Protein AF-A0A2I0SZM0-F1 (afdb_monomer_lite)

Foldseek 3Di:
DKDKDFDDPPDDPVVQVVLVVVLVVQCVQDDLLRWHFPDDDDRMTITHDAPCPDPVVNPVVDDDDPVVVVVVVVSVVCSVPPDDPDDDDDDPPPRHD

Secondary structure (DSSP, 8-state):
-EEEEEPPTT--HHHHHHHHHHHHHHHH---SSSPPEEEEETTEEEEE--TT--HHHHTTTS---HHHHHHHHHHHHHHHSPPPS----PPPP----

Radius of gyration: 16.42 Å; chains: 1; bounding box: 26×38×44 Å

InterPro domains:
  IPR001245 Serine-threonine/tyrosine-protein kinase, catalytic domain [PF07714] (2-78)
  IPR011009 Protein kinase-like domain superfamily [SSF56112] (1-78)
  IPR051286 Janus Kinase (JAK) [PTHR45807] (1-78)

Structure (mmCIF, N/CA/C/O backbone):
data_AF-A0A2I0SZM0-F1
#
_entry.id   AF-A0A2I0SZM0-F1
#
loop_
_atom_site.group_PDB
_atom_site.id
_atom_site.type_symbol
_atom_site.label_atom_id
_atom_site.label_alt_id
_atom_site.label_comp_id
_atom_site.label_asym_id
_atom_site.label_entity_id
_atom_site.label_seq_id
_atom_site.pdbx_PDB_ins_code
_atom_site.Cartn_x
_atom_site.Cartn_y
_atom_site.Cartn_z
_atom_site.occupancy
_atom_site.B_iso_or_equiv
_atom_site.auth_seq_id
_atom_site.auth_comp_id
_atom_site.auth_asym_id
_atom_site.auth_atom_id
_atom_site.pdbx_PDB_model_num
ATOM 1 N N . MET A 1 1 ? -13.960 -4.048 -4.333 1.00 79.12 1 MET A N 1
ATOM 2 C CA . MET A 1 1 ? -13.180 -4.888 -3.391 1.00 79.12 1 MET A CA 1
ATOM 3 C C . MET A 1 1 ? -12.410 -3.989 -2.419 1.00 79.12 1 MET A C 1
ATOM 5 O O . MET A 1 1 ? -12.199 -2.820 -2.744 1.00 79.12 1 MET A O 1
ATOM 9 N N . VAL A 1 2 ? -12.061 -4.488 -1.225 1.00 89.44 2 VAL A N 1
ATOM 10 C CA . VAL A 1 2 ? -11.317 -3.753 -0.175 1.00 89.44 2 VAL A CA 1
ATOM 11 C C . VAL A 1 2 ? -10.224 -4.639 0.423 1.00 89.44 2 VAL A C 1
ATOM 13 O O . VAL A 1 2 ? -10.394 -5.857 0.473 1.00 89.44 2 VAL A O 1
ATOM 16 N N . ALA A 1 3 ? -9.121 -4.042 0.869 1.00 91.19 3 ALA A N 1
ATOM 17 C CA . ALA A 1 3 ? -8.107 -4.722 1.667 1.00 91.19 3 ALA A CA 1
ATOM 18 C C . ALA A 1 3 ? -8.307 -4.367 3.146 1.00 91.19 3 ALA A C 1
ATOM 20 O O . ALA A 1 3 ? -8.579 -3.214 3.482 1.00 91.19 3 ALA A O 1
ATOM 21 N N . VAL A 1 4 ? -8.196 -5.359 4.031 1.00 91.44 4 VAL A N 1
ATOM 22 C CA . VAL A 1 4 ? -8.380 -5.173 5.476 1.00 91.44 4 VAL A CA 1
ATOM 23 C C . VAL A 1 4 ? -7.128 -5.637 6.203 1.00 91.44 4 VAL A C 1
ATOM 25 O O . VAL A 1 4 ? -6.771 -6.814 6.147 1.00 91.44 4 VAL A O 1
ATOM 28 N N . LYS A 1 5 ? -6.472 -4.722 6.915 1.00 90.62 5 LYS A N 1
ATOM 29 C CA . LYS A 1 5 ? -5.327 -5.021 7.781 1.00 90.62 5 LYS A CA 1
ATOM 30 C C . LYS A 1 5 ? -5.802 -4.990 9.233 1.00 90.62 5 LYS A C 1
ATOM 32 O O . LYS A 1 5 ? -6.389 -4.005 9.664 1.00 90.62 5 LYS A O 1
ATOM 37 N N . SER A 1 6 ? -5.606 -6.079 9.976 1.00 88.81 6 SER A N 1
ATOM 38 C CA . SER A 1 6 ? -6.103 -6.225 11.355 1.00 88.81 6 SER A CA 1
ATOM 39 C C . SER A 1 6 ? -4.950 -6.440 12.329 1.00 88.81 6 SER A C 1
ATOM 41 O O . SER A 1 6 ? -4.048 -7.234 12.050 1.00 88.81 6 SER A O 1
ATOM 43 N N . LEU A 1 7 ? -4.996 -5.773 13.482 1.00 86.69 7 LEU A N 1
ATOM 44 C CA . LEU A 1 7 ? -4.052 -6.025 14.569 1.00 86.69 7 LEU A CA 1
ATOM 45 C C . LEU A 1 7 ? -4.358 -7.379 15.234 1.00 86.69 7 LEU A C 1
ATOM 47 O O . LEU A 1 7 ? -5.513 -7.666 15.550 1.00 86.69 7 LEU A O 1
ATOM 51 N N . LYS A 1 8 ? -3.335 -8.217 15.448 1.00 83.81 8 LYS A N 1
ATOM 52 C CA . LYS A 1 8 ? -3.500 -9.509 16.137 1.00 83.81 8 LYS A CA 1
ATOM 53 C C . LYS A 1 8 ? -3.856 -9.295 17.616 1.00 83.81 8 LYS A C 1
ATOM 55 O O . LYS A 1 8 ? -3.443 -8.320 18.238 1.00 83.81 8 LYS A O 1
ATOM 60 N N . SER A 1 9 ? -4.619 -10.220 18.193 1.00 73.62 9 SER A N 1
ATOM 61 C CA . SER A 1 9 ? -4.914 -10.228 19.630 1.00 73.62 9 SER A CA 1
ATOM 62 C C . SER A 1 9 ? -3.655 -10.541 20.448 1.00 73.62 9 SER A C 1
ATOM 64 O O . SER A 1 9 ? -2.845 -11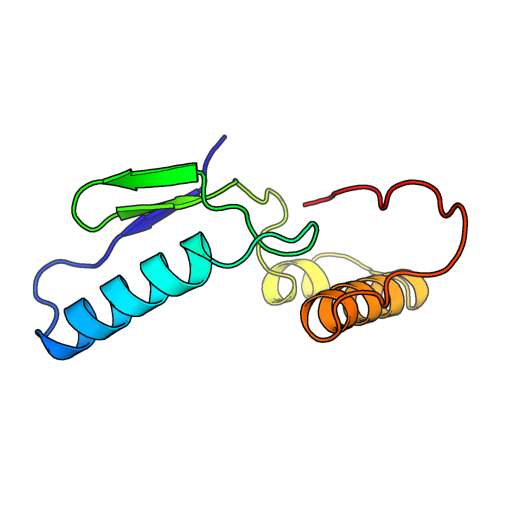.367 20.034 1.00 73.62 9 SER A O 1
ATOM 66 N N . GLY A 1 10 ? -3.504 -9.913 21.619 1.00 74.19 10 GLY A N 1
ATOM 67 C CA . GLY A 1 10 ? -2.360 -10.136 22.519 1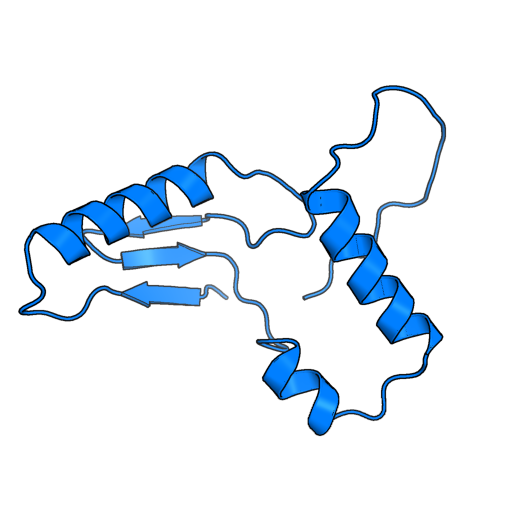.00 74.19 10 GLY A CA 1
ATOM 68 C C . GLY A 1 10 ? -1.143 -9.241 22.256 1.00 74.19 10 GLY A C 1
ATOM 69 O O . GLY A 1 10 ? -0.064 -9.492 22.784 1.00 74.19 10 GLY A O 1
ATOM 70 N N . CYS A 1 11 ? -1.293 -8.199 21.438 1.00 78.00 11 CYS A N 1
ATOM 71 C CA . CYS A 1 11 ? -0.228 -7.238 21.180 1.00 78.00 11 CYS A CA 1
ATOM 72 C C . CYS A 1 11 ? 0.011 -6.291 22.368 1.00 78.00 11 CYS A C 1
ATOM 74 O O . CYS A 1 11 ? -0.917 -5.922 23.087 1.00 78.00 11 CYS A O 1
ATOM 76 N N . SER A 1 12 ? 1.265 -5.863 22.549 1.00 86.38 12 SER A N 1
ATOM 77 C CA . SER A 1 12 ? 1.638 -4.899 23.586 1.00 86.38 12 SER A CA 1
ATOM 78 C C . SER A 1 12 ? 0.968 -3.536 23.364 1.00 86.38 12 SER A C 1
ATOM 80 O O . SER A 1 12 ? 0.650 -3.153 22.234 1.00 86.38 12 SER A O 1
ATOM 82 N N . GLN A 1 13 ? 0.798 -2.759 24.439 1.00 84.94 13 GLN A N 1
ATOM 83 C CA . GLN A 1 13 ? 0.258 -1.392 24.372 1.00 84.94 13 GLN A CA 1
ATOM 84 C C . GLN A 1 13 ? 1.039 -0.494 23.399 1.00 84.94 13 GLN A C 1
ATOM 86 O O . GLN A 1 13 ? 0.444 0.337 22.717 1.00 84.94 13 GLN A O 1
ATOM 91 N N . GLN A 1 14 ? 2.355 -0.697 23.288 1.00 88.31 14 GLN A N 1
ATOM 92 C CA . GLN A 1 14 ? 3.198 0.021 22.335 1.00 88.31 14 GLN A CA 1
ATOM 93 C C . GLN A 1 14 ? 2.814 -0.297 20.886 1.00 88.31 14 GLN A C 1
ATOM 95 O O . GLN A 1 14 ? 2.678 0.619 20.080 1.00 88.31 14 GLN A O 1
ATOM 100 N N . LEU A 1 15 ? 2.572 -1.571 20.560 1.00 86.69 15 LEU A N 1
ATOM 101 C CA . LEU A 1 15 ? 2.151 -1.958 19.215 1.00 86.69 15 LEU A CA 1
ATOM 102 C C . LEU A 1 15 ? 0.763 -1.393 18.885 1.00 86.69 15 LEU A C 1
ATOM 104 O O . LEU A 1 15 ? 0.533 -0.958 17.762 1.00 86.69 15 LEU A O 1
ATOM 108 N N . LEU A 1 16 ? -0.141 -1.340 19.869 1.00 87.50 16 LEU A N 1
ATOM 109 C CA . LEU A 1 16 ? -1.448 -0.698 19.712 1.00 87.50 16 LEU A CA 1
ATOM 110 C C . LEU A 1 16 ? -1.315 0.812 19.455 1.00 87.50 16 LEU A C 1
ATOM 112 O O . LEU A 1 16 ? -2.034 1.353 18.617 1.00 87.50 16 LEU A O 1
ATOM 116 N N . ALA A 1 17 ? -0.400 1.496 20.145 1.00 89.69 17 ALA A N 1
ATOM 117 C CA . ALA A 1 17 ? -0.125 2.912 19.914 1.00 89.69 17 ALA A CA 1
ATOM 118 C C . ALA A 1 17 ? 0.475 3.155 18.518 1.00 89.69 17 ALA A C 1
ATOM 120 O O . ALA A 1 17 ? 0.012 4.040 17.799 1.00 89.69 17 ALA A O 1
ATOM 121 N N . SER A 1 18 ? 1.446 2.335 18.100 1.00 90.56 18 SER A N 1
ATOM 122 C CA . SER A 1 18 ? 2.004 2.368 16.742 1.00 90.56 18 SER A CA 1
ATOM 123 C C . SER A 1 18 ? 0.941 2.091 15.680 1.00 90.56 18 SER A C 1
ATOM 125 O O . SER A 1 18 ? 0.910 2.780 14.667 1.00 90.56 18 SER A O 1
ATOM 127 N N . TRP A 1 19 ? 0.035 1.145 15.934 1.00 91.12 19 TRP A N 1
ATOM 128 C CA . TRP A 1 19 ? -1.075 0.818 15.042 1.00 91.12 19 TRP A CA 1
ATOM 129 C C . TRP A 1 19 ? -2.049 1.985 14.877 1.00 91.12 19 TRP A C 1
ATOM 131 O O . TRP A 1 19 ? -2.381 2.361 13.757 1.00 91.12 19 TRP A O 1
ATOM 141 N N . LYS A 1 20 ? -2.457 2.620 15.982 1.00 89.06 20 LYS A N 1
ATOM 142 C CA . LYS A 1 20 ? -3.283 3.836 15.929 1.00 89.06 20 LYS A CA 1
ATOM 143 C C . LYS A 1 20 ? -2.586 4.946 15.146 1.00 89.06 20 LYS A C 1
ATOM 145 O O . LYS A 1 20 ? -3.215 5.578 14.309 1.00 89.06 20 LYS A O 1
ATOM 150 N N . LYS A 1 21 ? -1.283 5.146 15.369 1.00 90.69 21 LYS A N 1
ATOM 151 C CA . LYS A 1 21 ? -0.493 6.133 14.624 1.00 90.69 21 LYS A CA 1
ATOM 152 C C . LYS A 1 21 ? -0.441 5.815 13.127 1.00 90.69 21 LYS A C 1
ATOM 154 O O . LYS A 1 21 ? -0.551 6.731 12.327 1.00 90.69 21 LYS A O 1
ATOM 159 N N . GLU A 1 22 ? -0.304 4.546 12.748 1.00 90.62 22 GLU A N 1
ATOM 160 C CA . GLU A 1 22 ? -0.330 4.111 11.345 1.00 90.62 22 GLU A CA 1
ATOM 161 C C . GLU A 1 22 ? -1.671 4.445 10.674 1.00 90.62 22 GLU A C 1
ATOM 163 O O . GLU A 1 22 ? -1.682 4.992 9.572 1.00 90.62 22 GLU A O 1
ATOM 168 N N . ILE A 1 23 ? -2.790 4.186 11.360 1.00 89.44 23 ILE A N 1
ATOM 169 C CA . ILE A 1 23 ? -4.127 4.536 10.863 1.00 89.44 23 ILE A CA 1
ATOM 170 C C . ILE A 1 23 ? -4.268 6.053 10.703 1.00 89.44 23 ILE A C 1
ATOM 172 O O . ILE A 1 23 ? -4.704 6.514 9.650 1.00 89.44 23 ILE A O 1
ATOM 176 N N . GLU A 1 24 ? -3.876 6.830 11.715 1.00 89.81 24 GLU A N 1
ATOM 177 C CA . GLU A 1 24 ? -3.954 8.294 11.663 1.00 89.81 24 GLU A CA 1
ATOM 178 C C . GLU A 1 24 ? -3.085 8.877 10.544 1.00 89.81 24 GLU A C 1
ATOM 180 O O . GLU A 1 24 ? -3.536 9.753 9.811 1.00 89.81 24 GLU A O 1
ATOM 185 N N . ILE A 1 25 ? -1.879 8.342 10.329 1.00 89.44 25 ILE A N 1
ATOM 186 C CA . ILE A 1 25 ? -1.042 8.736 9.191 1.00 89.44 25 ILE A CA 1
ATOM 187 C C . ILE A 1 25 ? -1.785 8.459 7.881 1.00 89.44 25 ILE A C 1
ATOM 189 O O . ILE A 1 25 ? -1.944 9.375 7.077 1.00 89.44 25 ILE A O 1
ATOM 193 N N . LEU A 1 26 ? -2.306 7.245 7.675 1.00 87.75 26 LEU A N 1
ATOM 194 C CA . LEU A 1 26 ? -2.979 6.901 6.418 1.00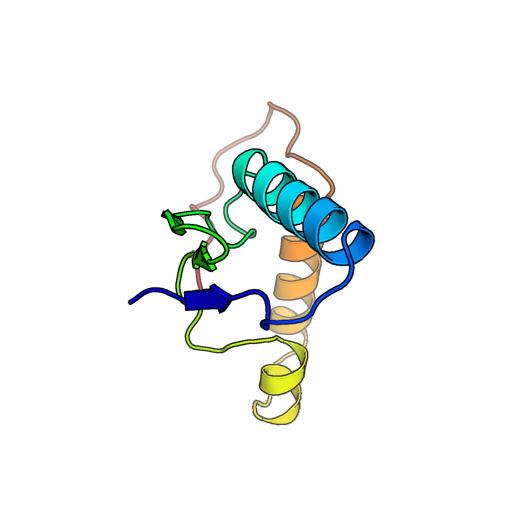 87.75 26 LEU A CA 1
ATOM 195 C C . LEU A 1 26 ? -4.245 7.738 6.177 1.00 87.75 26 LEU A C 1
ATOM 197 O O . LEU A 1 26 ? -4.546 8.068 5.035 1.00 87.75 26 LEU A O 1
ATOM 201 N N . LYS A 1 27 ? -4.954 8.139 7.238 1.00 86.81 27 LYS A N 1
ATOM 202 C CA . LYS A 1 27 ? -6.090 9.071 7.155 1.00 86.81 27 LYS A CA 1
ATOM 203 C C . LYS A 1 27 ? -5.700 10.469 6.684 1.00 86.81 27 LYS A C 1
ATOM 205 O O . LYS A 1 27 ? -6.552 11.162 6.142 1.00 86.81 27 LYS A O 1
ATOM 210 N N . THR A 1 28 ? -4.470 10.910 6.938 1.00 86.06 28 THR A N 1
ATOM 211 C CA . THR A 1 28 ? -3.984 12.239 6.514 1.00 86.06 28 THR A CA 1
ATOM 212 C C . THR A 1 28 ? -3.357 12.232 5.122 1.00 86.06 28 THR A C 1
ATOM 214 O O . THR A 1 28 ? -3.224 13.285 4.502 1.00 86.06 28 THR A O 1
ATOM 217 N N . LEU A 1 29 ? -2.990 11.055 4.615 1.00 83.56 29 LEU A N 1
ATOM 218 C CA . LEU A 1 29 ? -2.351 10.893 3.319 1.00 83.56 29 LEU A CA 1
ATOM 219 C C . LEU A 1 29 ? -3.402 10.730 2.216 1.00 83.56 29 LEU A C 1
ATOM 221 O O . LEU A 1 29 ? -4.040 9.687 2.089 1.00 83.56 29 LEU A O 1
ATOM 225 N N . TYR A 1 30 ? -3.531 11.751 1.371 1.00 81.38 30 TYR A N 1
ATOM 226 C CA . TYR A 1 30 ? -4.370 11.709 0.175 1.00 81.38 30 TYR A CA 1
ATOM 227 C C . TYR A 1 30 ? -3.508 11.949 -1.056 1.00 81.38 30 TYR A C 1
ATOM 229 O O . TYR A 1 30 ? -3.121 13.075 -1.350 1.00 81.38 30 TYR A O 1
ATOM 237 N N . HIS A 1 31 ? -3.214 10.875 -1.782 1.00 83.25 31 HIS A N 1
ATOM 238 C CA . HIS A 1 31 ? -2.488 10.936 -3.044 1.00 83.25 31 HIS A CA 1
ATOM 239 C C . HIS A 1 31 ? -3.049 9.896 -4.018 1.00 83.25 31 HIS A C 1
ATOM 241 O O . HIS A 1 31 ? -3.787 8.985 -3.631 1.00 83.25 31 HIS A O 1
ATOM 247 N N . GLU A 1 32 ? -2.732 10.034 -5.300 1.00 82.69 32 GLU A N 1
ATOM 248 C CA . GLU A 1 32 ? -3.103 9.042 -6.309 1.00 82.69 32 GLU A CA 1
ATOM 249 C C . GLU A 1 32 ? -2.308 7.742 -6.153 1.00 82.69 32 GLU A C 1
ATOM 251 O O . GLU A 1 32 ? -2.899 6.668 -6.170 1.00 82.69 32 GLU A O 1
ATOM 256 N N . ASN A 1 33 ? -1.004 7.865 -5.906 1.00 84.69 33 ASN A N 1
ATOM 257 C CA . ASN A 1 33 ? -0.066 6.748 -5.741 1.00 84.69 33 ASN A CA 1
ATOM 258 C C . ASN A 1 33 ? 0.021 6.203 -4.292 1.00 84.69 33 ASN A C 1
ATOM 260 O O . ASN A 1 33 ? 0.897 5.394 -3.995 1.00 84.69 33 ASN A O 1
ATOM 264 N N . ILE A 1 34 ? -0.842 6.654 -3.368 1.00 86.62 34 ILE A N 1
ATOM 265 C CA . ILE A 1 34 ? -0.945 6.100 -2.004 1.00 86.62 34 ILE A CA 1
ATOM 266 C C . ILE A 1 34 ? -2.277 5.369 -1.881 1.00 86.62 34 ILE A C 1
ATOM 268 O O . ILE A 1 34 ? -3.322 5.925 -2.221 1.00 86.62 34 ILE A O 1
ATOM 272 N N . VAL A 1 35 ? -2.235 4.159 -1.321 1.00 87.75 35 VAL A N 1
ATOM 273 C CA . VAL A 1 35 ? -3.436 3.379 -1.000 1.00 87.75 35 VAL A CA 1
ATOM 274 C C . VAL A 1 35 ? -4.414 4.185 -0.154 1.00 87.75 35 VAL A C 1
ATOM 276 O O . VAL A 1 35 ? -4.121 4.590 0.972 1.00 87.75 35 VAL A O 1
ATOM 279 N N . LYS A 1 36 ? -5.614 4.378 -0.691 1.00 88.06 36 LYS A N 1
ATOM 280 C CA . LYS A 1 36 ? -6.658 5.180 -0.063 1.00 88.06 36 LYS A CA 1
ATOM 281 C C . LYS A 1 36 ? -7.216 4.493 1.170 1.00 88.06 36 LYS A C 1
ATOM 283 O O . LYS A 1 36 ? -7.686 3.350 1.116 1.00 88.06 36 LYS A O 1
ATOM 288 N N . TYR A 1 37 ? -7.270 5.253 2.255 1.00 89.44 37 TYR A N 1
ATOM 289 C CA . TYR A 1 37 ? -8.086 4.925 3.411 1.00 89.44 37 TYR A CA 1
ATOM 290 C C . TYR A 1 37 ? -9.572 4.890 3.015 1.00 89.44 37 TYR A C 1
ATOM 292 O O . TYR A 1 37 ? -10.093 5.841 2.432 1.00 89.44 37 TYR A O 1
ATOM 300 N N . LYS A 1 38 ? -10.260 3.785 3.324 1.00 88.94 38 LYS A N 1
ATOM 301 C CA . LYS A 1 38 ? -11.707 3.618 3.092 1.00 88.94 38 LYS A CA 1
ATOM 302 C C . LYS A 1 38 ? -12.517 3.557 4.384 1.00 88.94 38 LYS A C 1
ATOM 304 O O . LYS A 1 38 ? -13.724 3.772 4.345 1.00 88.94 38 LYS A O 1
ATOM 309 N N . GLY A 1 39 ? -11.883 3.254 5.512 1.00 89.31 39 GLY A N 1
ATOM 310 C CA . GLY A 1 39 ? -12.545 3.209 6.809 1.00 89.31 39 GLY A CA 1
ATOM 311 C C . GLY A 1 39 ? -11.732 2.469 7.863 1.00 89.31 39 GLY A C 1
ATOM 312 O O . GLY A 1 39 ? -10.678 1.897 7.591 1.00 89.31 39 GLY A O 1
ATOM 313 N N . GLU A 1 40 ? -12.261 2.440 9.076 1.00 88.75 40 GLU A N 1
ATOM 314 C CA . GLU A 1 40 ? -11.701 1.687 10.191 1.00 88.75 40 GLU A CA 1
ATOM 315 C C . GLU A 1 40 ? -12.828 1.014 10.974 1.00 88.75 40 GLU A C 1
ATOM 317 O O . GLU A 1 40 ? -13.955 1.511 11.028 1.00 88.75 40 GLU A O 1
ATOM 322 N N . LYS A 1 41 ? -12.533 -0.134 11.584 1.00 85.38 41 LYS A N 1
ATOM 323 C CA . LYS A 1 41 ? -13.460 -0.817 12.489 1.00 85.38 41 LYS A CA 1
ATOM 324 C C . LYS A 1 41 ? -12.694 -1.430 13.649 1.00 85.38 41 LYS A C 1
ATOM 326 O O . LYS A 1 41 ? -11.969 -2.402 13.463 1.00 85.38 41 LYS A O 1
ATOM 331 N N . ILE A 1 42 ? -12.891 -0.904 14.858 1.00 83.12 42 ILE A N 1
ATOM 332 C CA . ILE A 1 42 ? -12.245 -1.368 16.100 1.00 83.12 42 ILE A CA 1
ATOM 333 C C . ILE A 1 42 ? -10.706 -1.279 16.023 1.00 83.12 42 ILE A C 1
ATOM 335 O O . ILE A 1 42 ? -10.130 -0.275 16.422 1.00 83.12 42 ILE A O 1
ATOM 339 N N . VAL A 1 43 ? -10.042 -2.322 15.514 1.00 83.25 43 VAL A N 1
ATOM 340 C CA . VAL A 1 43 ? -8.582 -2.421 15.297 1.00 83.25 43 VAL A CA 1
ATOM 341 C C . VAL A 1 43 ? -8.249 -2.858 13.865 1.00 83.25 43 VAL A C 1
ATOM 343 O O . VAL A 1 43 ? -7.163 -3.367 13.590 1.00 83.25 43 VAL A O 1
ATOM 346 N N . GLN A 1 44 ? -9.199 -2.689 12.950 1.00 87.81 44 GLN A N 1
ATOM 347 C CA . GLN A 1 44 ? -9.076 -3.036 11.543 1.00 87.81 44 GLN A CA 1
ATOM 348 C C . GLN A 1 44 ? -8.987 -1.765 10.706 1.00 87.81 44 GLN A C 1
ATOM 350 O O . GLN A 1 44 ? -9.822 -0.872 10.838 1.00 87.81 44 GLN A O 1
ATOM 355 N N . LEU A 1 45 ? -7.997 -1.722 9.826 1.00 90.19 45 LEU A N 1
ATOM 356 C CA . LEU A 1 45 ? -7.786 -0.686 8.830 1.00 90.19 45 LEU A CA 1
ATOM 357 C C . LEU A 1 45 ? -8.332 -1.182 7.493 1.00 90.19 45 LEU A C 1
ATOM 359 O O . LEU A 1 45 ? -7.893 -2.220 6.993 1.00 90.19 45 LEU A O 1
ATOM 363 N N . ILE A 1 46 ? -9.299 -0.458 6.934 1.00 91.44 46 ILE A N 1
ATOM 364 C CA . ILE A 1 46 ? -9.924 -0.759 5.647 1.00 91.44 46 ILE A CA 1
ATOM 365 C C . ILE A 1 46 ? -9.357 0.212 4.618 1.00 91.44 46 ILE A C 1
ATOM 367 O O . ILE A 1 46 ? -9.478 1.431 4.745 1.00 91.44 46 ILE A O 1
ATOM 371 N N . MET A 1 47 ? -8.765 -0.342 3.572 1.00 92.88 47 MET A N 1
ATOM 372 C CA . MET A 1 47 ? -8.142 0.412 2.493 1.00 92.88 47 MET A CA 1
ATOM 373 C C . MET A 1 47 ? -8.603 -0.109 1.134 1.00 92.88 47 MET A C 1
ATOM 375 O O . MET A 1 47 ? -9.286 -1.139 1.025 1.00 92.88 47 MET A O 1
ATOM 379 N N . GLU A 1 48 ? -8.291 0.632 0.077 1.00 89.69 48 GLU A N 1
ATOM 380 C CA . GLU A 1 48 ? -8.542 0.140 -1.270 1.00 89.69 48 GLU A CA 1
ATOM 381 C C . GLU A 1 48 ? -7.786 -1.162 -1.553 1.00 89.69 48 GLU A C 1
ATOM 383 O O . GLU A 1 48 ? -6.737 -1.444 -0.975 1.00 89.69 48 GLU A O 1
ATOM 388 N N . TYR A 1 49 ? -8.394 -2.008 -2.381 1.00 88.25 49 TYR A N 1
ATOM 389 C CA . TYR A 1 49 ? -7.790 -3.273 -2.762 1.00 88.25 49 TYR A CA 1
ATOM 390 C C . TYR A 1 49 ? -6.959 -3.075 -4.020 1.00 88.25 49 TYR A C 1
ATOM 392 O O . TYR A 1 49 ? -7.500 -2.641 -5.031 1.00 88.25 49 TYR A O 1
ATOM 400 N N . VAL A 1 50 ? -5.695 -3.469 -3.921 1.00 88.69 50 VAL A N 1
ATOM 401 C CA . VAL A 1 50 ? -4.678 -3.395 -4.965 1.00 88.69 50 VAL A CA 1
ATOM 402 C C . VAL A 1 50 ? -4.470 -4.821 -5.502 1.00 88.69 50 VAL A C 1
ATOM 404 O O . VAL A 1 50 ? -3.875 -5.647 -4.802 1.00 88.69 50 VAL A O 1
ATOM 407 N N . PRO A 1 51 ? -4.978 -5.172 -6.697 1.00 83.69 51 PRO A N 1
ATOM 408 C CA . PRO A 1 51 ? -5.068 -6.549 -7.177 1.00 83.69 51 PRO A CA 1
ATOM 409 C C . PRO A 1 51 ? -3.708 -7.166 -7.508 1.00 83.69 51 PRO A C 1
ATOM 411 O O . PRO A 1 51 ? -3.530 -8.366 -7.313 1.00 83.69 51 PRO A O 1
ATOM 414 N N . LEU A 1 52 ? -2.736 -6.367 -7.962 1.00 83.94 52 LEU A N 1
ATOM 415 C CA . LEU A 1 52 ? -1.389 -6.868 -8.270 1.00 83.94 52 LEU A CA 1
ATOM 416 C C . LEU A 1 52 ? -0.462 -6.907 -7.043 1.00 83.94 52 LEU A C 1
ATOM 418 O O . LEU A 1 52 ? 0.677 -7.360 -7.142 1.00 83.94 52 LEU A O 1
ATOM 422 N N . GLY A 1 53 ? -0.967 -6.516 -5.870 1.00 87.88 53 GLY A N 1
ATOM 423 C CA . GLY A 1 53 ? -0.258 -6.645 -4.604 1.00 87.88 53 GLY A CA 1
ATOM 424 C C . GLY A 1 53 ? 0.993 -5.772 -4.519 1.00 87.88 53 GLY A C 1
ATOM 425 O O . GLY A 1 53 ? 1.007 -4.630 -4.971 1.00 87.88 53 GLY A O 1
ATOM 426 N N . SER A 1 54 ? 2.037 -6.289 -3.866 1.00 88.44 54 SER A N 1
ATOM 427 C CA . SER A 1 54 ? 3.277 -5.543 -3.658 1.00 88.44 54 SER A CA 1
ATOM 428 C C . SER A 1 54 ? 4.189 -5.622 -4.884 1.00 88.44 54 SER A C 1
ATOM 430 O O . SER A 1 54 ? 4.330 -6.685 -5.489 1.00 88.44 54 SER A O 1
ATOM 432 N N . LEU A 1 55 ? 4.900 -4.531 -5.199 1.00 87.62 55 LEU A N 1
ATOM 433 C CA . LEU A 1 55 ? 5.927 -4.536 -6.252 1.00 87.62 55 LEU A CA 1
ATOM 434 C C . LEU A 1 55 ? 6.983 -5.628 -6.021 1.00 87.62 55 LEU A C 1
ATOM 436 O O . LEU A 1 55 ? 7.452 -6.240 -6.976 1.00 87.62 55 LEU A O 1
ATOM 440 N N . ARG A 1 56 ? 7.312 -5.931 -4.758 1.00 87.12 56 ARG A N 1
ATOM 441 C CA . ARG A 1 56 ? 8.260 -6.996 -4.401 1.00 87.12 56 ARG A CA 1
ATOM 442 C C . ARG A 1 56 ? 7.805 -8.374 -4.880 1.00 87.12 56 ARG A C 1
ATOM 444 O O . ARG A 1 56 ? 8.645 -9.174 -5.271 1.00 87.12 56 ARG A O 1
ATOM 451 N N . ASP A 1 57 ? 6.504 -8.647 -4.845 1.00 88.00 57 ASP A N 1
ATOM 452 C CA . ASP A 1 57 ? 5.951 -9.926 -5.295 1.00 88.00 57 ASP A CA 1
ATOM 453 C C . ASP A 1 57 ? 5.591 -9.905 -6.788 1.00 88.00 57 ASP A C 1
ATOM 455 O O . ASP A 1 57 ? 5.561 -10.963 -7.417 1.00 88.00 57 ASP A O 1
ATOM 459 N N . TYR A 1 58 ? 5.320 -8.721 -7.346 1.00 87.56 58 TYR A N 1
ATOM 460 C CA . TYR A 1 58 ? 4.964 -8.517 -8.750 1.00 87.56 58 TYR A CA 1
ATOM 461 C C . TYR A 1 58 ? 6.184 -8.586 -9.681 1.00 87.56 58 TYR A C 1
ATOM 463 O O . TYR A 1 58 ? 6.168 -9.325 -10.663 1.00 87.56 58 TYR A O 1
ATOM 471 N N . LEU A 1 59 ? 7.268 -7.873 -9.356 1.00 87.94 59 LEU A N 1
ATOM 472 C CA . LEU A 1 59 ? 8.457 -7.762 -10.213 1.00 87.94 59 LEU A CA 1
ATOM 473 C C . LEU A 1 59 ? 9.119 -9.113 -10.548 1.00 87.94 59 LEU A C 1
ATOM 475 O O . LEU A 1 59 ? 9.474 -9.306 -11.705 1.00 87.94 59 LEU A O 1
ATOM 479 N N . PRO A 1 60 ? 9.267 -10.080 -9.620 1.00 87.00 60 PRO A N 1
ATOM 480 C CA . PRO A 1 60 ? 9.870 -11.374 -9.952 1.00 87.00 60 PRO A CA 1
ATOM 481 C C . PRO A 1 60 ? 8.965 -12.272 -10.806 1.00 87.00 60 PRO A C 1
ATOM 483 O O . PRO A 1 60 ? 9.448 -13.221 -11.417 1.00 87.00 60 PRO A O 1
ATOM 486 N N . LYS A 1 61 ? 7.648 -12.020 -10.813 1.00 88.88 61 LYS A N 1
ATOM 487 C CA . LYS A 1 61 ? 6.648 -12.845 -11.513 1.00 88.88 61 LYS A CA 1
ATOM 488 C C . LYS A 1 61 ? 6.324 -12.332 -12.914 1.00 88.88 61 LYS A C 1
ATOM 490 O O . LYS A 1 61 ? 5.729 -13.064 -13.701 1.00 88.88 61 LYS A O 1
ATOM 495 N N . HIS A 1 62 ? 6.702 -11.095 -13.224 1.00 85.56 62 HIS A N 1
ATOM 496 C CA . HIS A 1 62 ? 6.393 -10.435 -14.485 1.00 85.56 62 HIS A CA 1
ATOM 497 C C . HIS A 1 62 ? 7.663 -9.865 -15.117 1.00 85.56 62 HIS A C 1
ATOM 499 O O . HIS A 1 62 ? 8.446 -9.188 -14.462 1.00 85.56 62 HIS A O 1
ATOM 505 N N . ASN A 1 63 ? 7.854 -10.093 -16.417 1.00 83.81 63 ASN A N 1
ATOM 506 C CA . ASN A 1 63 ? 8.928 -9.440 -17.164 1.00 83.81 63 ASN A CA 1
ATOM 507 C C . ASN A 1 63 ? 8.546 -7.980 -17.430 1.00 83.81 63 ASN A C 1
ATOM 509 O O . ASN A 1 63 ? 7.826 -7.673 -18.380 1.00 83.81 63 ASN A O 1
ATOM 513 N N . VAL A 1 64 ? 9.010 -7.086 -16.559 1.00 88.50 64 VAL A N 1
ATOM 514 C CA . VAL A 1 64 ? 8.738 -5.649 -16.620 1.00 88.50 64 VAL A CA 1
ATOM 515 C C . VAL A 1 64 ? 9.869 -4.942 -17.373 1.00 88.50 64 VAL A C 1
ATOM 517 O O . VAL A 1 64 ? 11.044 -5.153 -17.080 1.00 88.50 64 VAL A O 1
ATOM 520 N N . SER A 1 65 ? 9.534 -4.106 -18.361 1.00 90.50 65 SER A N 1
ATOM 521 C CA . SER A 1 65 ? 10.537 -3.341 -19.112 1.00 90.50 65 SER A CA 1
ATOM 522 C C . SER A 1 65 ? 11.133 -2.204 -18.275 1.00 90.50 65 SER A C 1
ATOM 524 O O . SER A 1 65 ? 10.504 -1.713 -17.338 1.00 90.50 65 SER A O 1
ATOM 526 N N . LEU A 1 66 ? 12.325 -1.723 -18.651 1.00 90.69 66 LEU A N 1
ATOM 527 C CA . LEU A 1 66 ? 12.980 -0.599 -17.969 1.00 90.69 66 LEU A CA 1
ATOM 528 C C . LEU A 1 66 ? 12.074 0.640 -17.875 1.00 90.69 66 LEU A C 1
ATOM 530 O O . LEU A 1 66 ? 12.033 1.287 -16.835 1.00 90.69 66 LEU A O 1
ATOM 534 N N . ALA A 1 67 ? 11.300 0.931 -18.926 1.00 90.00 67 ALA A N 1
ATOM 535 C CA . ALA A 1 67 ? 10.352 2.045 -18.936 1.00 90.00 67 ALA A CA 1
ATOM 536 C C . ALA A 1 67 ? 9.305 1.939 -17.811 1.00 90.00 67 ALA A C 1
ATOM 538 O O . ALA A 1 67 ? 9.019 2.924 -17.140 1.00 90.00 67 ALA A O 1
ATOM 539 N N . HIS A 1 68 ? 8.782 0.738 -17.553 1.00 88.31 68 HIS A N 1
ATOM 540 C CA . HIS A 1 68 ? 7.825 0.516 -16.468 1.00 88.31 68 HIS A CA 1
ATOM 541 C C . HIS A 1 68 ? 8.481 0.597 -15.083 1.00 88.31 68 HIS A C 1
ATOM 543 O O . HIS A 1 68 ? 7.867 1.097 -14.147 1.00 88.31 68 HIS A O 1
ATOM 549 N N . ILE A 1 69 ? 9.735 0.154 -14.941 1.00 89.38 69 ILE A N 1
ATOM 550 C CA . ILE A 1 69 ? 10.484 0.309 -13.682 1.00 89.38 69 ILE A CA 1
ATOM 551 C C . ILE A 1 69 ? 10.691 1.796 -13.363 1.00 89.38 69 ILE A C 1
ATOM 553 O O . ILE A 1 69 ? 10.487 2.215 -12.224 1.00 89.38 69 ILE A O 1
ATOM 557 N N . LEU A 1 70 ? 11.059 2.595 -14.369 1.00 91.19 70 LEU A N 1
ATOM 558 C CA . LEU A 1 70 ? 11.207 4.044 -14.226 1.00 91.19 70 LEU A CA 1
ATOM 559 C C . LEU A 1 70 ? 9.875 4.719 -13.883 1.00 91.19 70 LEU A C 1
ATOM 561 O O . LEU A 1 70 ? 9.856 5.593 -13.022 1.00 91.19 70 LEU A O 1
ATOM 565 N N . LEU A 1 71 ? 8.768 4.269 -14.482 1.00 89.00 71 LEU A N 1
ATOM 566 C CA . LEU A 1 71 ? 7.429 4.749 -14.141 1.00 89.00 71 LEU A CA 1
ATOM 567 C C . LEU A 1 71 ? 7.095 4.488 -12.663 1.00 89.00 71 LEU A C 1
ATOM 569 O O . LEU A 1 71 ? 6.683 5.410 -11.962 1.00 89.00 71 LEU A O 1
ATOM 573 N N . PHE A 1 72 ? 7.339 3.272 -12.160 1.00 89.25 72 PHE A N 1
ATOM 574 C CA . PHE A 1 72 ? 7.129 2.963 -10.740 1.00 89.25 72 PHE A CA 1
ATOM 575 C C . PHE A 1 72 ? 7.997 3.839 -9.829 1.00 89.25 72 PHE A C 1
ATOM 577 O O . PHE A 1 72 ? 7.518 4.329 -8.808 1.00 89.25 72 PHE A O 1
ATOM 584 N N . ALA A 1 73 ? 9.260 4.069 -10.198 1.00 90.06 73 ALA A N 1
ATOM 585 C CA . ALA A 1 73 ? 10.153 4.940 -9.440 1.00 90.06 73 ALA A CA 1
ATOM 586 C C . ALA A 1 73 ? 9.651 6.395 -9.410 1.00 90.06 73 ALA A C 1
ATOM 588 O O . ALA A 1 73 ? 9.594 6.991 -8.335 1.00 90.06 73 ALA A O 1
ATOM 589 N N . GLN A 1 74 ? 9.228 6.941 -10.555 1.00 88.25 74 GLN A N 1
ATOM 590 C CA . GLN A 1 74 ? 8.660 8.289 -10.648 1.00 88.25 74 GLN A CA 1
ATOM 591 C C . GLN A 1 74 ? 7.432 8.442 -9.742 1.00 88.25 74 GLN A C 1
ATOM 593 O O . GLN A 1 74 ? 7.371 9.374 -8.943 1.00 88.25 74 GLN A O 1
ATOM 598 N N . GLN A 1 75 ? 6.493 7.497 -9.805 1.00 84.94 75 GLN A N 1
ATOM 599 C CA . GLN A 1 75 ? 5.265 7.531 -9.007 1.00 84.94 75 GLN A CA 1
ATOM 600 C C . GLN A 1 75 ? 5.539 7.506 -7.496 1.00 84.94 75 GLN A C 1
ATOM 602 O O . GLN A 1 75 ? 4.846 8.178 -6.727 1.00 84.94 75 GLN A O 1
ATOM 607 N N . ILE A 1 76 ? 6.559 6.756 -7.062 1.00 87.44 76 ILE A N 1
ATOM 608 C CA . ILE A 1 76 ? 7.016 6.737 -5.663 1.00 87.44 76 ILE A CA 1
ATOM 609 C C . ILE A 1 76 ? 7.625 8.093 -5.276 1.00 87.44 76 ILE A C 1
ATOM 611 O O . ILE A 1 76 ? 7.383 8.593 -4.174 1.00 87.44 76 ILE A O 1
ATOM 615 N N . CYS A 1 77 ? 8.392 8.717 -6.170 1.00 86.69 77 CYS A N 1
ATOM 616 C CA . CYS A 1 77 ? 8.968 10.038 -5.930 1.00 86.69 77 CYS A CA 1
ATOM 617 C C . CYS A 1 77 ? 7.901 11.142 -5.839 1.00 86.69 77 CYS A C 1
ATOM 619 O O . CYS A 1 77 ? 8.017 12.000 -4.967 1.00 86.69 77 CYS A O 1
ATOM 621 N N . GLU A 1 78 ? 6.843 11.091 -6.651 1.00 83.88 78 GLU A N 1
ATOM 622 C CA . GLU A 1 78 ? 5.720 12.049 -6.608 1.00 83.88 78 GLU A CA 1
ATOM 623 C C . GLU A 1 78 ? 4.997 12.056 -5.254 1.00 83.88 78 GLU A C 1
ATOM 625 O O . GLU A 1 78 ? 4.586 13.104 -4.770 1.00 83.88 78 GLU A O 1
ATOM 630 N N . VAL A 1 79 ? 4.907 10.906 -4.576 1.00 78.56 79 VAL A N 1
ATOM 631 C CA . VAL A 1 79 ? 4.367 10.839 -3.204 1.00 78.56 79 VAL A CA 1
ATOM 632 C C . VAL A 1 79 ? 5.217 11.643 -2.218 1.00 78.56 79 VAL A C 1
ATOM 634 O O . VAL A 1 79 ? 4.700 12.207 -1.255 1.00 78.56 79 VAL A O 1
ATOM 637 N N . THR A 1 80 ? 6.530 11.671 -2.438 1.00 64.19 80 THR A N 1
ATOM 638 C CA . THR A 1 80 ? 7.495 12.319 -1.538 1.00 64.19 80 THR A CA 1
ATOM 639 C C . THR A 1 80 ? 7.623 13.816 -1.830 1.00 64.19 80 THR A C 1
ATOM 641 O O . THR A 1 80 ? 7.924 14.597 -0.929 1.00 64.19 80 THR A O 1
ATOM 644 N N . PHE A 1 81 ? 7.358 14.220 -3.072 1.00 56.09 81 PHE A N 1
ATOM 645 C CA . PHE A 1 81 ? 7.404 15.600 -3.536 1.00 56.09 81 PHE A CA 1
ATOM 646 C C . PHE A 1 81 ? 6.036 15.992 -4.101 1.00 56.09 81 PHE A C 1
ATOM 648 O O . PHE A 1 81 ? 5.797 15.758 -5.287 1.00 56.09 81 PHE A O 1
ATOM 655 N N . PRO A 1 82 ? 5.132 16.587 -3.295 1.00 53.38 82 PRO A N 1
ATOM 656 C CA . PRO A 1 82 ? 3.870 17.075 -3.831 1.00 53.38 82 PRO A CA 1
ATOM 657 C C . PRO A 1 82 ? 4.164 18.063 -4.970 1.00 53.38 82 PRO A C 1
ATOM 659 O O . PRO A 1 82 ? 5.046 18.916 -4.811 1.00 53.38 82 PRO A O 1
ATOM 662 N N . PRO A 1 83 ? 3.472 17.956 -6.119 1.00 49.34 83 PRO A N 1
ATOM 663 C CA . PRO A 1 83 ? 3.735 18.826 -7.251 1.00 49.34 83 PRO A CA 1
ATOM 664 C C . PRO A 1 83 ? 3.517 20.278 -6.827 1.00 49.34 83 PRO A C 1
ATOM 666 O O . PRO A 1 83 ? 2.477 20.633 -6.265 1.00 49.34 83 PRO A O 1
ATOM 669 N N . SER A 1 84 ? 4.520 21.117 -7.084 1.00 47.81 84 SER A N 1
ATOM 670 C CA . SER A 1 84 ? 4.398 22.566 -6.955 1.00 47.81 84 SER A CA 1
ATOM 671 C C . SER A 1 84 ? 3.142 23.031 -7.704 1.00 47.81 84 SER A C 1
ATOM 673 O O . SER A 1 84 ? 2.902 22.567 -8.821 1.00 47.81 84 SER A O 1
ATOM 675 N N . PRO A 1 85 ? 2.331 23.940 -7.136 1.00 46.38 85 PRO A N 1
ATOM 676 C CA . PRO A 1 85 ? 1.127 24.432 -7.791 1.00 46.38 85 PRO A CA 1
ATOM 677 C C . PRO A 1 85 ? 1.526 25.344 -8.958 1.00 46.38 85 PRO A C 1
ATOM 679 O O . PRO A 1 85 ? 1.619 26.559 -8.815 1.00 46.38 85 PRO A O 1
ATOM 682 N N . GLY A 1 86 ? 1.819 24.760 -10.116 1.00 49.97 86 GLY A N 1
ATOM 683 C CA . GLY A 1 86 ? 2.154 25.515 -11.316 1.00 49.97 86 GLY A CA 1
ATOM 684 C C . GLY A 1 86 ? 2.670 24.634 -12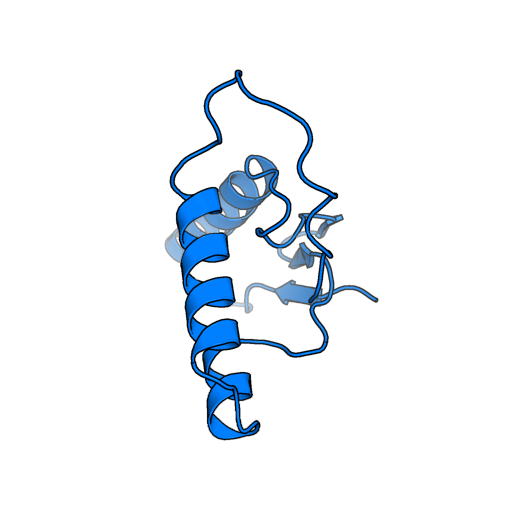.443 1.00 49.97 86 GLY A C 1
ATOM 685 O O . GLY A 1 86 ? 3.846 24.294 -12.456 1.00 49.97 86 GLY A O 1
ATOM 686 N N . GLY A 1 87 ? 1.805 24.339 -13.419 1.00 45.94 87 GLY A N 1
ATOM 687 C CA . GLY A 1 87 ? 2.242 23.892 -14.745 1.00 45.94 87 GLY A CA 1
ATOM 688 C C . GLY A 1 87 ? 1.428 22.761 -15.366 1.00 45.94 87 GLY A C 1
ATOM 689 O O . GLY A 1 87 ? 1.749 21.601 -15.176 1.00 45.94 87 GLY A O 1
ATOM 690 N N . SER A 1 88 ? 0.419 23.149 -16.153 1.00 50.09 88 SER A N 1
ATOM 691 C CA . SER A 1 88 ? 0.013 22.543 -17.436 1.00 50.09 88 SER A CA 1
ATOM 692 C C . SER A 1 88 ? -0.195 21.021 -17.553 1.00 50.09 88 SER A C 1
ATOM 694 O O . SER A 1 88 ? 0.745 20.265 -17.743 1.00 50.09 88 SER A O 1
ATOM 696 N N . SER A 1 89 ? -1.476 20.643 -17.656 1.00 45.69 89 SER A N 1
ATOM 697 C CA . SER A 1 89 ? -2.023 19.773 -18.718 1.00 45.69 89 SER A CA 1
ATOM 698 C C . SER A 1 89 ? -1.284 18.472 -19.060 1.00 45.69 89 SER A C 1
ATOM 700 O O . SER A 1 89 ? -1.110 18.174 -20.241 1.00 45.69 89 SER A O 1
ATOM 702 N N . ASP A 1 90 ? -0.926 17.671 -18.063 1.00 50.62 90 ASP A N 1
ATOM 703 C CA . ASP A 1 90 ? -0.653 16.252 -18.289 1.00 50.62 90 ASP A CA 1
ATOM 704 C C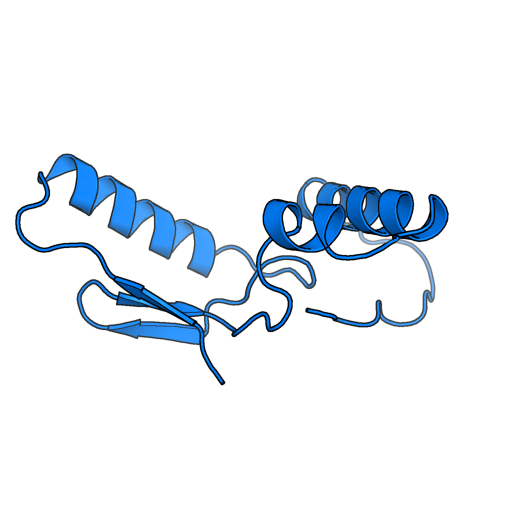 . ASP A 1 90 ? -1.952 15.434 -18.191 1.00 50.62 90 ASP A C 1
ATOM 706 O O . ASP A 1 90 ? -2.822 15.740 -17.362 1.00 50.62 90 ASP A O 1
ATOM 710 N N . PRO A 1 91 ? -2.142 14.417 -19.056 1.00 44.28 91 PRO A N 1
ATOM 711 C CA . PRO A 1 91 ? -3.281 13.519 -18.944 1.00 44.28 91 PRO A CA 1
ATOM 712 C C . PRO A 1 91 ? -3.254 12.848 -17.563 1.00 44.28 91 PRO A C 1
ATOM 714 O O . PRO A 1 91 ? -2.172 12.545 -17.057 1.00 44.28 91 PRO A O 1
ATOM 717 N N . PRO A 1 92 ? -4.424 12.615 -16.937 1.00 44.94 92 PRO A N 1
ATOM 718 C CA . PRO A 1 92 ? -4.479 12.061 -15.593 1.00 44.94 92 PRO A CA 1
ATOM 719 C C . PRO A 1 92 ? -3.689 10.745 -15.558 1.00 44.94 92 PRO A C 1
ATOM 721 O O . PRO A 1 92 ? -3.927 9.892 -16.427 1.00 44.94 92 PRO A O 1
ATOM 724 N N . PRO A 1 93 ? -2.758 10.568 -14.600 1.00 44.56 93 PRO A N 1
ATOM 725 C CA . PRO A 1 93 ? -2.031 9.323 -14.458 1.00 44.56 93 PRO A CA 1
ATOM 726 C C . PRO A 1 93 ? -3.047 8.195 -14.367 1.00 44.56 93 PRO A C 1
ATOM 728 O O . PRO A 1 93 ? -3.995 8.236 -13.580 1.00 44.56 93 PRO A O 1
ATOM 731 N N . GLN A 1 94 ? -2.892 7.198 -15.233 1.00 38.78 94 GLN A N 1
ATOM 732 C CA . GLN A 1 94 ? -3.720 6.013 -15.171 1.00 38.78 94 GLN A CA 1
ATOM 733 C C . GLN A 1 94 ? -3.491 5.336 -13.818 1.00 38.78 94 GLN A C 1
ATOM 735 O O . GLN A 1 94 ? -2.473 4.685 -13.587 1.00 38.78 94 GLN A O 1
ATOM 740 N N . LYS A 1 95 ? -4.453 5.539 -12.919 1.00 36.81 95 LYS A N 1
ATOM 741 C CA . LYS A 1 95 ? -4.514 4.933 -11.598 1.00 36.81 95 LYS A CA 1
ATOM 742 C C . LYS A 1 95 ? -4.577 3.415 -11.753 1.00 36.81 95 LYS A C 1
ATOM 744 O O . LYS A 1 95 ? -5.647 2.878 -12.016 1.00 36.81 95 LYS A O 1
ATOM 749 N N . TRP A 1 96 ? -3.450 2.737 -11.573 1.00 50.62 96 TRP A N 1
ATOM 750 C CA . TRP A 1 96 ? -3.417 1.284 -11.438 1.00 50.62 96 TRP A CA 1
ATOM 751 C C . TRP A 1 96 ? -2.358 0.906 -10.417 1.00 50.62 96 TRP A C 1
ATOM 753 O O . TRP A 1 96 ? -1.164 0.998 -10.684 1.00 50.62 96 TRP A O 1
ATOM 763 N N . LEU A 1 97 ? -2.812 0.520 -9.230 1.00 42.72 97 LEU A N 1
ATOM 764 C CA . LEU A 1 97 ? -3.224 -0.852 -8.953 1.00 42.72 97 LEU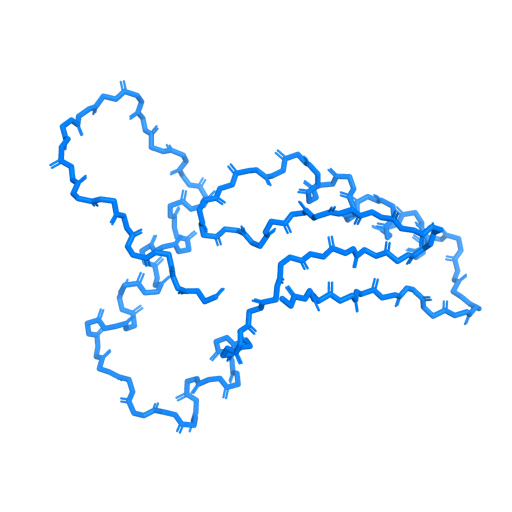 A CA 1
ATOM 765 C C . LEU A 1 97 ? -4.433 -0.829 -8.014 1.00 42.72 97 LEU A C 1
ATOM 767 O O . LEU A 1 97 ? -4.330 -0.201 -6.942 1.00 42.72 97 LEU A O 1
#

Organism: NCBI:txid1758121

pLDDT: mean 79.83, std 15.82, range [36.81, 92.88]

Sequence (97 aa):
MVAVKSLKSGCSQQLLASWKKEIEILKTLYHENIVKYKGEKIVQLIMEYVPLGSLRDYLPKHNVSLAHILLFAQQICEVTFPPSPGGSSDPPPQKWL